Protein AF-0000000087412954 (afdb_homodimer)

Foldseek 3Di:
DKKKKKKKFFDPPDDAVVFVVVLVVCVVVPPPVDDTGTDIDIDMDDDDDDDDVVVVVVVVVCCPPPVYDVVGMDMDMDMDDD/DKKKKKKKFFDPPDDAVVFVVVLVVCVVVPPPVDDTGTDIDIDMDDDDDDDDVVVVVVVVVCCPPPVYDVVGMDMDMDMDDD

Solvent-accessible surface area (backbone atoms only — not comparable to full-atom values): 8751 Å² total; per-residue (Å²): 66,35,39,31,42,38,40,32,36,62,32,89,88,48,85,54,66,66,14,49,50,51,43,51,52,39,39,74,72,67,42,69,44,54,76,45,38,45,60,33,36,29,33,40,38,34,35,62,51,93,48,68,68,60,46,52,51,51,49,51,51,44,33,68,72,66,76,34,56,70,87,58,28,43,73,52,73,47,81,43,82,96,68,35,39,32,41,36,39,32,36,60,33,90,87,48,86,54,66,65,13,49,50,50,42,52,52,38,39,74,73,68,42,70,43,55,76,44,38,43,59,34,37,28,33,40,37,34,35,62,50,92,46,67,68,59,46,53,53,50,50,51,50,44,33,67,71,64,76,34,55,70,87,57,28,45,73,52,71,49,79,44,84,96

Organism: NCBI:txid267746

InterPro domains:
  IPR003850 Phosphoribosylformylglycinamidine synthase subunit PurS [MF_01926] (2-79)
  IPR003850 Phosphoribosylformylglycinamidine synthase subunit PurS [PF02700] (3-79)
  IPR003850 Phosphoribosylformylglycinamidine synthase subunit PurS [PTHR34696] (1-81)
  IPR003850 Phosphoribosylformylglycinamidine synthase subunit PurS [TIGR00302] (2-79)
  IPR036604 Phosphoribosylformylglycinamidine synthase subunit PurS-like superfamily [G3DSA:3.30.1280.10] (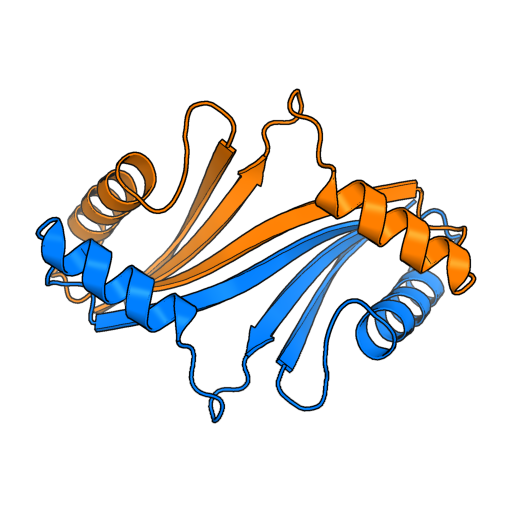1-82)
  IPR036604 Phosphoribosylformylglycinamidine synthase subunit PurS-like superfamily [SSF82697] (2-79)

Sequence (164 aa):
MFKAVVYVTLKESVLDPQGNAVKGSLHSLGFDEVNDVRIGKYMEVELDVANRETAEERLTEMCEKLLANTVIEDYRFELVEAMFKAVVYVTLKESVLDPQGNAVKGSLHSLGFDEVNDVRIGKYMEVELDVANRETAEERLTEMCEKLLANTVIEDYRFELVEA

Nearest PDB structures (foldseek):
  1t4a-assembly1_A  TM=9.367E-01  e=2.793E-12  Bacillus subtilis
  2yx5-assembly1_A  TM=9.255E-01  e=1.837E-10  Methanocaldococcus jannaschii
  2zw2-assembly1_B  TM=8.732E-01  e=2.281E-07  Sulfurisphaera tokodaii
  1vq3-assembly1_C  TM=9.094E-01  e=4.985E-06  Thermotoga maritima MSB8
  3d54-assembly1_J  TM=9.125E-01  e=1.203E-05  Thermotoga maritima

Radius of gyration: 16.97 Å; Cα contacts (8 Å, |Δi|>4): 318; chains: 2; bounding box: 27×46×34 Å

pLDDT: mean 97.41, std 1.94, range [83.38, 98.69]

Secondary structure (DSSP, 8-state):
-EEEEEEEEE-TTS--HHHHHHHHHHHHTT-TTEEEEEEEEEEEEEE--SSHHHHHHHHHHHIIIII--TTTEEEEEEEEE-/-EEEEEEEEE-TTS--HHHHHHHHHHHHTT-TTEEEEEEEEEEEEEE--SSHHHHHHHHHHHIIIII--TTTEEEEEEEEE-

Structure (mmCIF, N/CA/C/O backbone):
data_AF-0000000087412954-model_v1
#
loop_
_entity.id
_entity.type
_entity.pdbx_description
1 polymer 'Phosphoribosylformylglycinamidine synthase subunit PurS'
#
loop_
_atom_site.group_PDB
_atom_site.id
_atom_site.type_symbol
_atom_site.label_atom_id
_atom_site.label_alt_id
_atom_site.label_comp_id
_atom_site.label_asym_id
_atom_site.label_entity_id
_atom_site.label_seq_id
_atom_site.pdbx_PDB_ins_code
_atom_site.Cartn_x
_atom_site.Cartn_y
_atom_site.Cartn_z
_atom_site.occupancy
_atom_site.B_iso_or_equiv
_atom_site.auth_seq_id
_atom_site.auth_comp_id
_atom_site.auth_asym_id
_atom_site.auth_atom_id
_atom_site.pdbx_PDB_model_num
ATOM 1 N N . MET A 1 1 ? 11.797 19.625 4.652 1 93.12 1 MET A N 1
ATOM 2 C CA . MET A 1 1 ? 10.758 18.875 3.963 1 93.12 1 MET A CA 1
ATOM 3 C C . MET A 1 1 ? 10.945 17.375 4.164 1 93.12 1 MET A C 1
ATOM 5 O O . MET A 1 1 ? 12.07 16.891 4.203 1 93.12 1 MET A O 1
ATOM 9 N N . PHE A 1 2 ? 9.859 16.734 4.492 1 97.69 2 PHE A N 1
ATOM 10 C CA . PHE A 1 2 ? 9.93 15.297 4.742 1 97.69 2 PHE A CA 1
ATOM 11 C C . PHE A 1 2 ? 9 14.539 3.799 1 97.69 2 PHE A C 1
ATOM 13 O O . PHE A 1 2 ? 7.961 15.055 3.396 1 97.69 2 PHE A O 1
ATOM 20 N N . LYS A 1 3 ? 9.438 13.359 3.428 1 97.81 3 LYS A N 1
ATOM 21 C CA . LYS A 1 3 ? 8.594 12.398 2.715 1 97.81 3 LYS A CA 1
ATOM 22 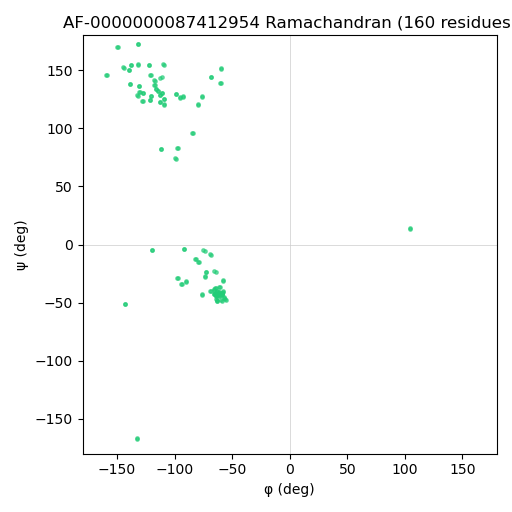C C . LYS A 1 3 ? 8.312 11.172 3.576 1 97.81 3 LYS A C 1
ATOM 24 O O . LYS A 1 3 ? 9.227 10.586 4.156 1 97.81 3 LYS A O 1
ATOM 29 N N . ALA A 1 4 ? 7.012 10.93 3.611 1 98.38 4 ALA A N 1
ATOM 30 C CA . ALA A 1 4 ? 6.598 9.758 4.387 1 98.38 4 ALA A CA 1
ATOM 31 C C . ALA A 1 4 ? 5.918 8.719 3.492 1 98.38 4 ALA A C 1
ATOM 33 O O . ALA A 1 4 ? 5.215 9.078 2.547 1 98.38 4 ALA A O 1
ATOM 34 N N . VAL A 1 5 ? 6.191 7.516 3.76 1 97.75 5 VAL A N 1
ATOM 35 C CA . VAL A 1 5 ? 5.43 6.414 3.186 1 97.75 5 VAL A CA 1
ATOM 36 C C . VAL A 1 5 ? 4.645 5.699 4.285 1 97.75 5 VAL A C 1
ATOM 38 O O . VAL A 1 5 ? 5.223 5.254 5.281 1 97.75 5 VAL A O 1
ATOM 41 N N . VAL A 1 6 ? 3.348 5.645 4.105 1 98.5 6 VAL A N 1
ATOM 42 C CA . VAL A 1 6 ? 2.469 5.023 5.094 1 98.5 6 VAL A CA 1
ATOM 43 C C . VAL A 1 6 ? 1.891 3.729 4.527 1 98.5 6 VAL A C 1
ATOM 45 O O . VAL A 1 6 ? 1.394 3.705 3.396 1 98.5 6 VAL A O 1
ATOM 48 N N . TYR A 1 7 ? 1.994 2.715 5.285 1 98.25 7 TYR A N 1
ATOM 49 C CA . TYR A 1 7 ? 1.39 1.424 4.977 1 98.25 7 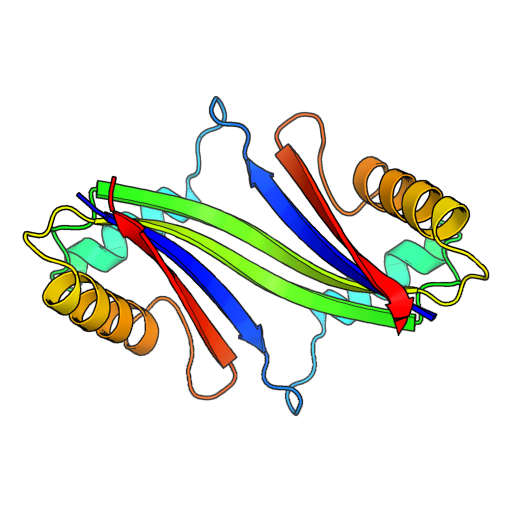TYR A CA 1
ATOM 50 C C . TYR A 1 7 ? 0.216 1.135 5.906 1 98.25 7 TYR A C 1
ATOM 52 O O . TYR A 1 7 ? 0.359 1.18 7.129 1 98.25 7 TYR A O 1
ATOM 60 N N . VAL A 1 8 ? -0.899 0.862 5.328 1 98.38 8 VAL A N 1
ATOM 61 C CA . VAL A 1 8 ? -2.084 0.524 6.109 1 98.38 8 VAL A CA 1
ATOM 62 C C . VAL A 1 8 ? -2.582 -0.866 5.719 1 98.38 8 VAL A C 1
ATOM 64 O O . VAL A 1 8 ? -2.838 -1.134 4.543 1 98.38 8 VAL A O 1
ATOM 67 N N . THR A 1 9 ? -2.711 -1.743 6.68 1 97.69 9 THR A N 1
ATOM 68 C CA . THR A 1 9 ? -3.164 -3.107 6.438 1 97.69 9 THR A CA 1
ATOM 69 C C . THR A 1 9 ? -4.258 -3.498 7.43 1 97.69 9 THR A C 1
ATOM 71 O O . THR A 1 9 ? -4.301 -2.984 8.547 1 97.69 9 THR A O 1
ATOM 74 N N . LEU A 1 10 ? -5.105 -4.426 7.07 1 97.88 10 LEU A N 1
ATOM 75 C CA . LEU A 1 10 ? -6.078 -4.98 8.008 1 97.88 10 LEU A CA 1
ATOM 76 C C . LEU A 1 10 ? -5.387 -5.809 9.086 1 97.88 10 LEU A C 1
ATOM 78 O O . LEU A 1 10 ? -4.379 -6.469 8.82 1 97.88 10 LEU A O 1
ATOM 82 N N . LYS A 1 11 ? -5.945 -5.699 10.211 1 97.12 11 LYS A N 1
ATOM 83 C CA . LYS A 1 11 ? -5.453 -6.562 11.281 1 97.12 11 LYS A CA 1
ATOM 84 C C . LYS A 1 11 ? -5.605 -8.039 10.906 1 97.12 11 LYS A C 1
ATOM 86 O O . LYS A 1 11 ? -6.504 -8.398 10.141 1 97.12 11 LYS A O 1
ATOM 91 N N . GLU A 1 12 ? -4.758 -8.859 11.43 1 94.38 12 GLU A N 1
ATOM 92 C CA . GLU A 1 12 ? -4.695 -10.273 11.07 1 94.38 12 GLU A CA 1
ATOM 93 C C . GLU A 1 12 ? -6.031 -10.969 11.328 1 94.38 12 GLU A C 1
ATOM 95 O O . GLU A 1 12 ? -6.406 -11.891 10.609 1 94.38 12 GLU A O 1
ATOM 100 N N . SER A 1 13 ? -6.746 -10.461 12.344 1 95.88 13 SER A N 1
ATOM 101 C CA . SER A 1 13 ? -7.996 -11.094 12.75 1 95.88 13 SER A CA 1
ATOM 102 C C . SER A 1 13 ? -9.156 -10.648 11.867 1 95.88 13 SER A C 1
ATOM 104 O O . SER A 1 13 ? -10.242 -11.227 11.922 1 95.88 13 SER A O 1
ATOM 106 N N . VAL A 1 14 ? -8.945 -9.656 11.102 1 97 14 VAL A N 1
ATOM 107 C CA . VAL A 1 14 ? -10 -9.078 10.273 1 97 14 VAL A CA 1
ATOM 108 C C . VAL A 1 14 ? -9.977 -9.719 8.891 1 97 14 VAL A C 1
ATOM 110 O O . VAL A 1 14 ? -8.914 -9.828 8.266 1 97 14 VAL A O 1
ATOM 113 N N . LEU A 1 15 ? -11.102 -10.219 8.461 1 96.69 15 LEU A N 1
ATOM 114 C CA . LEU A 1 15 ? -11.234 -10.805 7.133 1 96.69 15 LEU A CA 1
ATOM 115 C C . LEU A 1 15 ? -10.906 -9.781 6.051 1 96.69 15 LEU A C 1
ATOM 117 O O . LEU A 1 15 ? -11.305 -8.617 6.152 1 96.69 15 LEU A O 1
ATOM 121 N N . ASP A 1 16 ? -10.18 -10.281 5.035 1 98 16 ASP A N 1
ATOM 122 C CA . ASP A 1 16 ? -9.797 -9.453 3.896 1 98 16 ASP A CA 1
ATOM 123 C C . ASP A 1 16 ? -10.516 -9.906 2.625 1 98 16 ASP A C 1
ATOM 125 O O . ASP A 1 16 ? -9.906 -10.555 1.764 1 98 16 ASP A O 1
ATOM 129 N N . PRO A 1 17 ? -11.773 -9.438 2.496 1 97.81 17 PRO A N 1
ATOM 130 C CA . PRO A 1 17 ? -12.555 -9.867 1.337 1 97.81 17 PRO A CA 1
ATOM 131 C C . PRO A 1 17 ? -11.922 -9.461 0.009 1 97.81 17 PRO A C 1
ATOM 133 O O . PRO A 1 17 ? -12.008 -10.203 -0.974 1 97.81 17 PRO A O 1
ATOM 136 N N . GLN A 1 18 ? -11.328 -8.32 -0.014 1 97.31 18 GLN A N 1
ATOM 137 C CA . GLN A 1 18 ? -10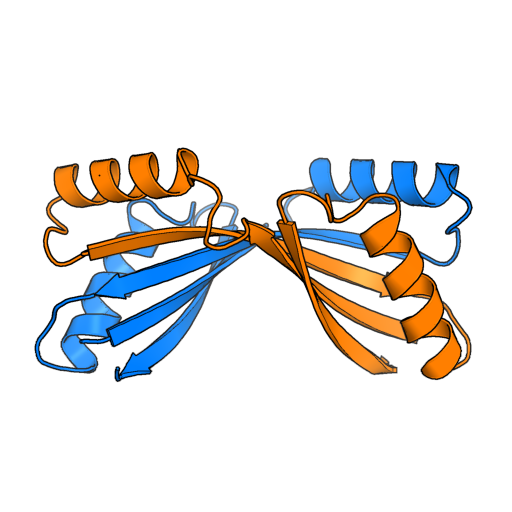.672 -7.875 -1.238 1 97.31 18 GLN A CA 1
ATOM 138 C C . GLN A 1 18 ? -9.516 -8.797 -1.607 1 97.31 18 GLN A C 1
ATOM 140 O O . GLN A 1 18 ? -9.383 -9.203 -2.764 1 97.31 18 GLN A O 1
ATOM 145 N N . GLY A 1 19 ? -8.672 -9.109 -0.607 1 98.38 19 GLY A N 1
ATOM 146 C CA . GLY A 1 19 ? -7.582 -10.039 -0.83 1 98.38 19 GLY A CA 1
ATOM 147 C C . GLY A 1 19 ? -8.047 -11.398 -1.318 1 98.38 19 GLY A C 1
ATOM 148 O O . GLY A 1 19 ? -7.465 -11.969 -2.242 1 98.38 19 GLY A O 1
ATOM 149 N N . ASN A 1 20 ? -9.141 -11.828 -0.731 1 98.25 20 ASN A N 1
ATOM 150 C CA . ASN A 1 20 ? -9.703 -13.109 -1.137 1 98.25 20 ASN A CA 1
ATOM 151 C C . ASN A 1 20 ? -10.195 -13.07 -2.58 1 98.25 20 ASN A C 1
ATOM 153 O O . ASN A 1 20 ? -10.023 -14.031 -3.326 1 98.25 20 ASN A O 1
ATOM 157 N N . ALA A 1 21 ? -10.82 -12.031 -2.893 1 98.38 21 ALA A N 1
ATOM 158 C CA . ALA A 1 21 ? -11.312 -11.875 -4.258 1 98.38 21 ALA A CA 1
ATOM 159 C C . ALA A 1 21 ? -10.164 -11.891 -5.262 1 98.38 21 ALA A C 1
ATOM 161 O O . ALA A 1 21 ? -10.258 -12.531 -6.309 1 98.38 21 ALA A O 1
ATOM 162 N N . VAL A 1 22 ? -9.133 -11.164 -4.898 1 98.56 22 VAL A N 1
ATOM 163 C CA . VAL A 1 22 ? -7.969 -11.102 -5.773 1 98.56 22 VAL A CA 1
ATOM 164 C C . VAL A 1 22 ? -7.344 -12.492 -5.902 1 98.56 22 VAL A C 1
ATOM 166 O O . VAL A 1 22 ? -6.977 -12.914 -7 1 98.56 22 VAL A O 1
ATOM 169 N N . LYS A 1 23 ? -7.238 -13.195 -4.793 1 98.69 23 LYS A N 1
ATOM 170 C CA . LYS A 1 23 ? -6.734 -14.57 -4.816 1 98.69 23 LYS A CA 1
ATOM 171 C C . LYS A 1 23 ? -7.547 -15.438 -5.77 1 98.69 23 LYS A C 1
ATOM 173 O O . LYS A 1 23 ? -6.984 -16.156 -6.59 1 98.69 23 LYS A O 1
ATOM 178 N N . GLY A 1 24 ? -8.859 -15.336 -5.641 1 98.5 24 GLY A N 1
ATOM 179 C CA . GLY A 1 24 ? -9.727 -16.078 -6.539 1 98.5 24 GLY A CA 1
ATOM 180 C C . GLY A 1 24 ? -9.516 -15.734 -8 1 98.5 24 GLY A C 1
ATOM 181 O O . GLY A 1 24 ? -9.477 -16.625 -8.852 1 98.5 24 GLY A O 1
ATOM 182 N N . SER A 1 25 ? -9.383 -14.508 -8.258 1 98.69 25 SER A N 1
ATOM 183 C CA . SER A 1 25 ? -9.148 -14.055 -9.625 1 98.69 25 SER A CA 1
ATOM 184 C C . SER A 1 25 ? -7.824 -14.594 -10.164 1 98.69 25 SER A C 1
ATOM 186 O O . SER A 1 25 ? -7.742 -15 -11.32 1 98.69 25 SER A O 1
ATOM 188 N N . LEU A 1 26 ? -6.809 -14.594 -9.297 1 98.69 26 LEU A N 1
ATOM 189 C CA . LEU A 1 26 ? -5.512 -15.125 -9.703 1 98.69 26 LEU A CA 1
ATOM 190 C C . LEU A 1 26 ? -5.609 -16.609 -10.016 1 98.69 26 LEU A C 1
ATOM 192 O O . LEU A 1 26 ? -5.043 -17.094 -11 1 98.69 26 LEU A O 1
ATOM 196 N N . HIS A 1 27 ? -6.391 -17.312 -9.258 1 98.62 27 HIS A N 1
ATOM 197 C CA . HIS A 1 27 ? -6.594 -18.734 -9.516 1 98.62 27 HIS A CA 1
ATOM 198 C C . HIS A 1 27 ? -7.312 -18.953 -10.844 1 98.62 27 HIS A C 1
ATOM 200 O O . HIS A 1 27 ? -6.961 -19.859 -11.594 1 98.62 27 HIS A O 1
ATOM 206 N N . SER A 1 28 ? -8.227 -18.094 -11.047 1 98.5 28 SER A N 1
ATOM 207 C CA . SER A 1 28 ? -8.984 -18.203 -12.289 1 98.5 28 SER A CA 1
ATOM 208 C C . SER A 1 28 ? -8.094 -17.969 -13.5 1 98.5 28 SER A C 1
ATOM 210 O O . SER A 1 28 ? -8.375 -18.453 -14.594 1 98.5 28 SER A O 1
ATOM 212 N N . LEU A 1 29 ? -7.004 -17.266 -13.289 1 98.06 29 LEU A N 1
ATOM 213 C CA . LEU A 1 29 ? -6.062 -16.969 -14.359 1 98.06 29 LEU A CA 1
ATOM 214 C C . LEU A 1 29 ? -4.969 -18.031 -14.43 1 98.06 29 LEU A C 1
ATOM 216 O O . LEU A 1 29 ? -4.039 -17.922 -15.234 1 98.06 29 LEU A O 1
ATOM 220 N N . GLY A 1 30 ? -4.977 -18.969 -13.523 1 97.81 30 GLY A N 1
ATOM 221 C CA . GLY A 1 30 ? -4.051 -20.094 -13.602 1 97.81 30 GLY A CA 1
ATOM 222 C C . GLY A 1 30 ? -2.908 -19.984 -12.602 1 97.81 30 GLY A C 1
ATOM 223 O O . GLY A 1 30 ? -1.899 -20.688 -12.734 1 97.81 30 GLY A O 1
ATOM 224 N N . PHE A 1 31 ? -3.039 -19.094 -11.672 1 98.25 31 PHE A N 1
ATOM 225 C CA . PHE A 1 31 ? -2.006 -18.953 -10.656 1 98.25 31 PHE A CA 1
ATOM 226 C C . PHE A 1 31 ? -2.402 -19.672 -9.375 1 98.25 31 PHE A C 1
ATOM 228 O O . PHE A 1 31 ? -2.57 -19.047 -8.328 1 98.25 31 PHE A O 1
ATOM 235 N N . ASP A 1 32 ? -2.336 -20.938 -9.398 1 97.75 32 ASP A N 1
ATOM 236 C CA . ASP A 1 32 ? -2.809 -21.766 -8.297 1 97.75 32 ASP A CA 1
ATOM 237 C C . ASP A 1 32 ? -1.789 -21.812 -7.164 1 97.75 32 ASP A C 1
ATOM 239 O O . ASP A 1 32 ? -2.107 -22.234 -6.051 1 97.75 32 ASP A O 1
ATOM 243 N N . GLU A 1 33 ? -0.637 -21.406 -7.461 1 97.94 33 GLU A N 1
ATOM 244 C CA . GLU A 1 33 ? 0.434 -21.406 -6.469 1 97.94 33 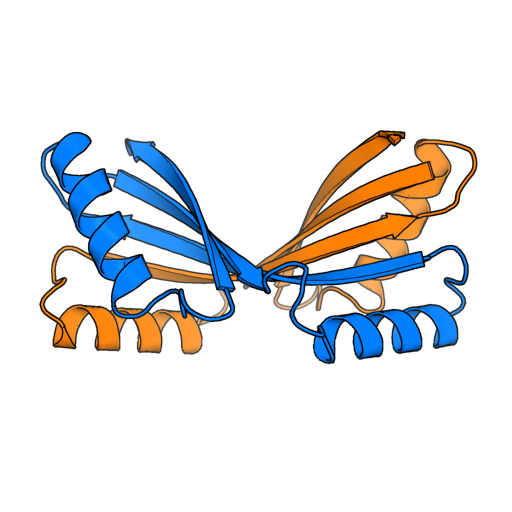GLU A CA 1
ATOM 245 C C . GLU A 1 33 ? 0.254 -20.297 -5.449 1 97.94 33 GLU A C 1
ATOM 247 O O . GLU A 1 33 ? 0.971 -20.234 -4.445 1 97.94 33 GLU A O 1
ATOM 252 N N . VAL A 1 34 ? -0.76 -19.438 -5.68 1 98.44 34 VAL A N 1
ATOM 253 C CA . VAL A 1 34 ? -1.023 -18.359 -4.727 1 98.44 34 VAL A CA 1
ATOM 254 C C . VAL A 1 34 ? -1.799 -18.906 -3.531 1 98.44 34 VAL A C 1
ATOM 256 O O . VAL A 1 34 ? -2.938 -19.359 -3.674 1 98.44 34 VAL A O 1
ATOM 259 N N . ASN A 1 35 ? -1.255 -18.781 -2.414 1 97.94 35 ASN A N 1
ATOM 260 C CA . ASN A 1 35 ? -1.878 -19.312 -1.209 1 97.94 35 ASN A CA 1
ATOM 261 C C . ASN A 1 35 ? -2.719 -18.266 -0.494 1 97.94 35 ASN A C 1
ATOM 263 O O . ASN A 1 35 ? -3.707 -18.594 0.164 1 97.94 35 ASN A O 1
ATOM 267 N N . ASP A 1 36 ? -2.252 -17.047 -0.571 1 97.44 36 ASP A N 1
ATOM 268 C CA . ASP A 1 36 ? -2.936 -15.984 0.156 1 97.44 36 ASP A CA 1
ATOM 269 C C . ASP A 1 36 ? -2.6 -14.617 -0.431 1 97.44 36 ASP A C 1
ATOM 271 O O . ASP A 1 36 ? -1.505 -14.414 -0.962 1 97.44 36 ASP A O 1
ATOM 275 N N . VAL A 1 37 ? -3.547 -13.773 -0.391 1 98.31 37 VAL A N 1
ATOM 276 C CA . VAL A 1 37 ? -3.354 -12.375 -0.764 1 98.31 37 VAL A CA 1
ATOM 277 C C . VAL A 1 37 ? -3.947 -11.461 0.309 1 98.31 37 VAL A C 1
ATOM 279 O O . VAL A 1 37 ? -5.086 -11.664 0.741 1 98.31 37 VAL A O 1
ATOM 282 N N . ARG A 1 38 ? -3.193 -10.523 0.805 1 98 38 ARG A N 1
ATOM 283 C CA . ARG A 1 38 ? -3.664 -9.453 1.68 1 98 38 ARG A CA 1
ATOM 284 C C . ARG A 1 38 ? -3.502 -8.094 1.014 1 98 38 ARG A C 1
ATOM 286 O O . ARG A 1 38 ? -2.471 -7.812 0.401 1 98 38 ARG A O 1
ATOM 293 N N . ILE A 1 39 ? -4.496 -7.309 1.082 1 97.94 39 ILE A N 1
ATOM 294 C CA . ILE A 1 39 ? -4.453 -6.02 0.4 1 97.94 39 ILE A CA 1
ATOM 295 C C . ILE A 1 39 ? -4.469 -4.891 1.428 1 97.94 39 ILE A C 1
ATOM 297 O O . ILE A 1 39 ? -5.242 -4.93 2.387 1 97.94 39 ILE A O 1
ATOM 301 N N . GLY A 1 40 ? -3.574 -3.955 1.258 1 97.88 40 GLY A N 1
ATOM 302 C CA . GLY A 1 40 ? -3.512 -2.74 2.053 1 97.88 40 GLY A CA 1
ATOM 303 C C . GLY A 1 40 ? -3.35 -1.486 1.215 1 97.88 40 GLY A C 1
ATOM 304 O O . GLY A 1 40 ? -3.648 -1.489 0.019 1 97.88 40 GLY A O 1
ATOM 305 N N . LYS A 1 41 ? -3.027 -0.431 1.893 1 97.44 41 LYS A N 1
ATOM 306 C CA . LYS A 1 41 ? -2.836 0.854 1.229 1 97.44 41 LYS A CA 1
ATOM 307 C C . LYS A 1 41 ? -1.399 1.347 1.386 1 97.44 41 LYS A C 1
ATOM 309 O O . LYS A 1 41 ? -0.788 1.165 2.441 1 97.44 41 LYS A O 1
ATOM 314 N N . TYR A 1 42 ? -0.947 1.805 0.357 1 97.12 42 TYR A N 1
ATOM 315 C CA . TYR A 1 42 ? 0.335 2.49 0.25 1 97.12 42 TYR A CA 1
ATOM 316 C C . TYR A 1 42 ? 0.138 3.982 0.006 1 97.12 42 TYR A C 1
ATOM 318 O O . TYR A 1 42 ? -0.514 4.379 -0.964 1 97.12 42 TYR A O 1
ATOM 326 N N . MET A 1 43 ? 0.637 4.859 0.88 1 98.44 43 MET A N 1
ATOM 327 C CA . MET A 1 43 ? 0.437 6.293 0.687 1 98.44 43 MET A CA 1
ATOM 328 C C . MET A 1 43 ? 1.754 7.051 0.829 1 98.44 43 MET A C 1
ATOM 330 O O . MET A 1 43 ? 2.49 6.848 1.795 1 98.44 43 MET A O 1
ATOM 334 N N . GLU A 1 44 ? 2.033 7.891 -0.098 1 97.94 44 GLU A N 1
ATOM 335 C CA . GLU A 1 44 ? 3.141 8.836 0.009 1 97.94 44 GLU A CA 1
ATOM 336 C C . GLU A 1 44 ? 2.648 10.219 0.438 1 97.94 44 GLU A C 1
ATOM 338 O O . GLU A 1 44 ? 1.729 10.766 -0.169 1 97.94 44 GLU A O 1
ATOM 343 N N . VAL A 1 45 ? 3.266 10.773 1.446 1 98.44 45 VAL A N 1
ATOM 344 C CA . VAL A 1 45 ? 2.857 12.062 1.989 1 98.44 45 VAL A CA 1
ATOM 345 C C . VAL A 1 45 ? 4.059 13.008 2.053 1 98.44 45 VAL A C 1
ATOM 347 O O . VAL A 1 45 ? 5.098 12.656 2.615 1 98.44 45 VAL A O 1
ATOM 350 N N . GLU A 1 46 ? 3.928 14.102 1.445 1 98.25 46 GLU A N 1
ATOM 351 C CA . GLU A 1 46 ? 4.945 15.141 1.554 1 98.25 46 GLU A CA 1
ATOM 352 C C . GLU A 1 46 ? 4.582 16.156 2.629 1 98.25 46 GLU A C 1
ATOM 354 O O . GLU A 1 46 ? 3.518 16.781 2.57 1 98.25 46 GLU A O 1
ATOM 359 N N . LEU A 1 47 ? 5.52 16.359 3.541 1 97.94 47 LEU A N 1
ATOM 360 C CA . LEU A 1 47 ? 5.273 17.203 4.703 1 97.94 47 LEU A CA 1
ATOM 361 C C . LEU A 1 47 ? 6.25 18.375 4.742 1 97.94 47 LEU A C 1
ATOM 363 O O . LEU A 1 47 ? 7.465 18.188 4.656 1 97.94 47 LEU A O 1
ATOM 367 N N . ASP A 1 48 ? 5.719 19.562 4.871 1 97.5 48 ASP A N 1
ATOM 368 C CA . ASP A 1 48 ? 6.531 20.75 5.059 1 97.5 48 ASP A CA 1
ATOM 369 C C . ASP A 1 48 ? 6.621 21.125 6.535 1 97.5 48 ASP A C 1
ATOM 371 O O . ASP A 1 48 ? 5.902 22.016 7 1 97.5 48 ASP A O 1
ATOM 375 N N . VAL A 1 49 ? 7.539 20.484 7.234 1 95.75 49 VAL A N 1
ATOM 376 C CA . VAL A 1 49 ? 7.758 20.75 8.656 1 95.75 49 VAL A CA 1
ATOM 377 C C . VAL A 1 49 ? 9.25 20.938 8.922 1 95.75 49 VAL A C 1
ATOM 379 O O . VAL A 1 49 ? 10.086 20.609 8.07 1 95.75 49 VAL A O 1
ATOM 382 N N . ALA A 1 50 ? 9.609 21.328 10.109 1 92.12 50 ALA A N 1
ATOM 383 C CA . ALA A 1 50 ? 10.945 21.828 10.391 1 92.12 50 ALA A CA 1
ATOM 384 C C . ALA A 1 50 ? 11.891 20.703 10.797 1 92.12 50 ALA A C 1
ATOM 386 O O . ALA A 1 50 ? 13.109 20.812 10.594 1 92.12 50 ALA A O 1
ATOM 387 N N . ASN A 1 51 ? 11.375 19.688 11.43 1 95.31 51 ASN A N 1
ATOM 388 C CA . ASN A 1 51 ? 12.258 18.641 11.938 1 95.31 51 ASN A CA 1
ATOM 389 C C . ASN A 1 51 ? 11.562 17.281 11.969 1 95.31 51 ASN A C 1
ATOM 391 O O . ASN A 1 51 ? 10.344 17.203 11.82 1 95.31 51 ASN A O 1
ATOM 395 N N . ARG A 1 52 ? 12.352 16.266 12.211 1 96.62 52 ARG A N 1
ATOM 396 C CA . ARG A 1 52 ? 11.891 14.875 12.125 1 96.62 52 ARG A CA 1
ATOM 397 C C . ARG A 1 52 ? 10.898 14.562 13.25 1 96.62 52 ARG A C 1
ATOM 399 O O . ARG A 1 52 ? 9.922 13.852 13.031 1 96.62 52 ARG A O 1
ATOM 406 N N . GLU A 1 53 ? 11.188 15.062 14.391 1 97 53 GLU A N 1
ATOM 407 C CA . GLU A 1 53 ? 10.312 14.797 15.523 1 97 53 GLU A CA 1
ATOM 408 C C . GLU A 1 53 ? 8.898 15.312 15.266 1 97 53 GLU A C 1
ATOM 410 O O . GLU A 1 53 ? 7.918 14.609 15.523 1 97 53 GLU A O 1
ATOM 415 N N . THR A 1 54 ? 8.828 16.531 14.812 1 97.12 54 THR A N 1
ATOM 416 C CA . THR A 1 54 ? 7.535 17.109 14.477 1 97.12 54 THR A CA 1
ATOM 417 C C . THR A 1 54 ? 6.863 16.312 13.359 1 97.12 54 THR A C 1
ATOM 419 O O . THR A 1 54 ? 5.656 16.062 13.406 1 97.12 54 THR A O 1
ATOM 422 N N . ALA A 1 55 ? 7.602 15.914 12.328 1 97.62 55 ALA A N 1
ATOM 423 C CA . ALA A 1 55 ? 7.066 15.125 11.227 1 97.62 55 ALA A CA 1
ATOM 424 C C . ALA A 1 55 ? 6.438 13.828 11.734 1 97.62 55 ALA A C 1
ATOM 426 O O . ALA A 1 55 ? 5.332 13.469 11.328 1 97.62 55 ALA A O 1
ATOM 427 N N . GLU A 1 56 ? 7.121 13.148 12.609 1 97.81 56 GLU A N 1
ATOM 428 C CA . GLU A 1 56 ? 6.648 11.883 13.164 1 97.81 56 GLU A CA 1
ATOM 429 C C . GLU A 1 56 ? 5.367 12.078 13.977 1 97.81 56 GLU A C 1
ATOM 431 O O . GLU A 1 56 ? 4.438 11.273 13.875 1 97.81 56 GLU A O 1
ATOM 436 N N . GLU A 1 57 ? 5.371 13.141 14.758 1 97.69 57 GLU A N 1
ATOM 437 C CA . GLU A 1 57 ? 4.199 13.438 15.578 1 97.69 57 GLU A CA 1
ATOM 438 C C . GLU A 1 57 ? 2.982 13.734 14.711 1 97.69 57 GLU A C 1
ATOM 440 O O . GLU A 1 57 ? 1.903 13.18 14.93 1 97.69 57 GLU A O 1
ATOM 445 N N . ARG A 1 58 ? 3.189 14.57 13.766 1 97.62 58 ARG A N 1
ATOM 446 C CA . ARG A 1 58 ? 2.094 14.953 12.883 1 97.62 58 ARG A CA 1
ATOM 447 C C . ARG A 1 58 ? 1.599 13.758 12.07 1 97.62 58 ARG A C 1
ATOM 449 O O . ARG A 1 58 ? 0.391 13.547 11.938 1 97.62 58 ARG A O 1
ATOM 456 N N . LEU A 1 59 ? 2.498 13.008 11.562 1 98 59 LEU A N 1
ATOM 457 C CA . LEU A 1 59 ? 2.137 11.828 10.789 1 98 59 LEU A CA 1
ATOM 458 C C . LEU A 1 59 ? 1.352 10.836 11.641 1 98 59 LEU A C 1
ATOM 460 O O . LEU A 1 59 ? 0.391 10.227 11.164 1 98 59 LEU A O 1
ATOM 464 N N . THR A 1 60 ? 1.739 10.648 12.883 1 98.25 60 THR A N 1
ATOM 465 C CA . THR A 1 60 ? 1.02 9.781 13.812 1 98.25 60 THR A CA 1
ATOM 466 C C . THR A 1 60 ? -0.418 10.258 13.992 1 98.25 60 THR A C 1
ATOM 468 O O . THR A 1 60 ? -1.355 9.461 13.93 1 98.25 60 THR A O 1
ATOM 471 N N . GLU A 1 61 ? -0.569 11.523 14.117 1 98.31 61 GLU A N 1
ATOM 472 C CA . GLU A 1 61 ? -1.904 12.094 14.266 1 98.31 61 GLU A CA 1
ATOM 473 C C . GLU A 1 61 ? -2.738 11.883 13.008 1 98.31 61 GLU A C 1
ATOM 475 O O . GLU A 1 61 ? -3.922 11.547 13.086 1 98.31 61 GLU A O 1
ATOM 480 N N . MET A 1 62 ? -2.125 12.094 11.867 1 98.5 62 MET A N 1
ATOM 481 C CA . MET A 1 62 ? -2.816 11.898 10.594 1 98.5 62 MET A CA 1
ATOM 482 C C . MET A 1 62 ? -3.314 10.461 10.461 1 98.5 62 MET A C 1
ATOM 484 O O . MET A 1 62 ? -4.441 10.227 10.023 1 98.5 62 MET A O 1
ATOM 488 N N . CYS A 1 63 ? -2.479 9.508 10.867 1 98.5 63 CYS A N 1
ATOM 489 C CA . CYS A 1 63 ? -2.844 8.094 10.781 1 98.5 63 CYS A CA 1
ATOM 490 C C . CYS A 1 63 ? -4.008 7.773 11.711 1 98.5 63 CYS A C 1
ATOM 492 O O . CYS A 1 63 ? -4.965 7.109 11.312 1 98.5 63 CYS A O 1
ATOM 494 N N . GLU A 1 64 ? -3.936 8.312 12.883 1 97.75 64 GLU A N 1
ATOM 495 C CA . GLU A 1 64 ? -4.941 8 13.898 1 97.75 64 GLU A CA 1
ATOM 496 C C . GLU A 1 64 ? -6.27 8.688 13.578 1 97.75 64 GLU A C 1
ATOM 498 O O . GLU A 1 64 ? -7.336 8.148 13.891 1 97.75 64 GLU A O 1
ATOM 503 N N . LYS A 1 65 ? -6.184 9.766 12.906 1 97.81 65 LYS A N 1
ATOM 504 C CA . LYS A 1 65 ? -7.391 10.562 12.719 1 97.81 65 LYS A CA 1
ATOM 505 C C . LYS A 1 65 ? -8.047 10.266 11.375 1 97.81 65 LYS A C 1
ATOM 507 O O . LYS A 1 65 ? -9.258 10.414 11.219 1 97.81 65 LYS A O 1
ATOM 512 N N . LEU A 1 66 ? -7.211 9.875 10.375 1 98.5 66 LEU A N 1
ATOM 513 C CA . LEU A 1 66 ? -7.82 9.805 9.055 1 98.5 66 LEU A CA 1
ATOM 514 C C . LEU A 1 66 ? -7.262 8.617 8.266 1 98.5 66 LEU A C 1
ATOM 516 O O . LEU A 1 66 ? -8.023 7.824 7.707 1 98.5 66 LEU A O 1
ATOM 520 N N . LEU A 1 67 ? -5.945 8.43 8.148 1 98.5 67 LEU A N 1
ATOM 521 C CA . LEU A 1 67 ? -5.305 7.57 7.156 1 98.5 67 LEU A CA 1
ATOM 522 C C . LEU A 1 67 ? -5.523 6.098 7.484 1 98.5 67 LEU A C 1
ATOM 524 O O . LEU A 1 67 ? -5.488 5.246 6.598 1 98.5 67 LEU A O 1
ATOM 528 N N . ALA A 1 68 ? -5.785 5.77 8.781 1 98.25 68 ALA A N 1
ATOM 529 C CA . ALA A 1 68 ? -5.988 4.379 9.18 1 98.25 68 ALA A CA 1
ATOM 530 C C . ALA A 1 68 ? -7.129 4.258 10.188 1 98.25 68 ALA A C 1
ATOM 532 O O . ALA A 1 68 ? -7.277 5.102 11.078 1 98.25 68 ALA A O 1
ATOM 533 N N . ASN A 1 69 ? -7.906 3.291 10.023 1 97.88 69 ASN A N 1
ATOM 534 C CA . ASN A 1 69 ? -8.859 2.902 11.055 1 97.88 69 ASN A CA 1
ATOM 535 C C . ASN A 1 69 ? -8.219 1.981 12.094 1 97.88 69 ASN A C 1
ATOM 537 O O . ASN A 1 69 ? -8.203 0.761 11.922 1 97.88 69 ASN A O 1
ATOM 541 N N . THR A 1 70 ? -7.793 2.518 13.141 1 96.19 70 THR A N 1
ATOM 542 C CA . THR A 1 70 ? -6.953 1.821 14.109 1 96.19 70 THR A CA 1
ATOM 543 C C . THR A 1 70 ? -7.742 0.73 14.828 1 96.19 70 THR A C 1
ATOM 545 O O . THR A 1 70 ? -7.164 -0.096 15.531 1 96.19 70 THR A O 1
ATOM 548 N N . VAL A 1 71 ? -9.008 0.703 14.625 1 97 71 VAL A N 1
ATOM 549 C CA . VAL A 1 71 ? -9.805 -0.357 15.234 1 97 71 VAL A CA 1
ATOM 550 C C . VAL A 1 71 ? -9.602 -1.661 14.469 1 97 71 VAL A C 1
ATOM 552 O O . VAL A 1 71 ? -9.391 -2.717 15.07 1 97 71 VAL A O 1
ATOM 555 N N . ILE A 1 72 ? -9.594 -1.587 13.164 1 97.38 72 ILE A N 1
ATOM 556 C CA . ILE A 1 72 ? -9.555 -2.816 12.383 1 97.38 72 ILE A CA 1
ATOM 557 C C . ILE A 1 72 ? -8.289 -2.834 11.516 1 97.38 72 ILE A C 1
ATOM 559 O O . ILE A 1 72 ? -8.031 -3.812 10.812 1 97.38 72 ILE A O 1
ATOM 563 N N . GLU A 1 73 ? -7.508 -1.745 11.516 1 98.19 73 GLU A N 1
ATOM 564 C CA . GLU A 1 73 ? -6.305 -1.653 10.695 1 98.19 73 GLU A CA 1
ATOM 565 C C . GLU A 1 73 ? -5.07 -1.389 11.547 1 98.19 73 GLU A C 1
ATOM 567 O O . GLU A 1 73 ? -5.176 -0.845 12.648 1 98.19 73 GLU A O 1
ATOM 572 N N . ASP A 1 74 ? -3.998 -1.805 10.984 1 97.69 74 ASP A N 1
ATOM 573 C CA . ASP A 1 74 ? -2.678 -1.399 11.461 1 97.69 74 ASP A CA 1
ATOM 574 C C . ASP A 1 74 ? -2.002 -0.455 10.469 1 97.69 74 ASP A C 1
ATOM 576 O O . ASP A 1 74 ? -2.344 -0.441 9.289 1 97.69 74 ASP A O 1
ATOM 580 N N . TYR A 1 75 ? -1.123 0.324 11.031 1 98.31 75 TYR A N 1
ATOM 581 C CA . TYR A 1 75 ? -0.35 1.174 10.133 1 98.31 75 TYR A CA 1
ATOM 582 C C . TYR A 1 75 ? 1.109 1.24 10.562 1 98.31 75 TYR A C 1
ATOM 584 O O . TYR A 1 75 ? 1.425 1.032 11.734 1 98.31 75 TYR A O 1
ATOM 592 N N . ARG A 1 76 ? 1.968 1.414 9.664 1 97.56 76 ARG A N 1
ATOM 593 C CA . ARG A 1 76 ? 3.377 1.746 9.844 1 97.56 76 ARG A CA 1
ATOM 594 C C . ARG A 1 76 ? 3.828 2.799 8.836 1 97.56 76 ARG A C 1
ATOM 596 O O . ARG A 1 76 ? 3.18 2.998 7.809 1 97.56 76 ARG A O 1
ATOM 603 N N . PHE A 1 77 ? 4.848 3.523 9.211 1 98.25 77 PHE A N 1
ATOM 604 C CA . PHE A 1 77 ? 5.316 4.508 8.242 1 98.25 77 PHE A CA 1
ATOM 605 C C . PHE A 1 77 ? 6.832 4.652 8.297 1 98.25 77 PHE A C 1
ATOM 607 O O . PHE A 1 77 ? 7.457 4.281 9.297 1 98.25 77 PHE A O 1
ATOM 614 N N . GLU A 1 78 ? 7.355 5.031 7.188 1 97.31 78 GLU A N 1
ATOM 615 C CA . GLU A 1 78 ? 8.75 5.434 7.023 1 97.31 78 GLU A CA 1
ATOM 616 C C . GLU A 1 78 ? 8.859 6.922 6.703 1 97.31 78 GLU A C 1
ATOM 618 O O . GLU A 1 78 ? 8 7.48 6.016 1 97.31 78 GLU A O 1
ATOM 623 N N . LEU A 1 79 ? 9.945 7.516 7.285 1 97.5 79 LEU A N 1
ATOM 624 C CA . LEU A 1 79 ? 10.156 8.945 7.102 1 97.5 79 LEU A CA 1
ATOM 625 C C . LEU A 1 79 ? 11.562 9.227 6.582 1 97.5 79 LEU A C 1
ATOM 627 O O . LEU A 1 79 ? 12.539 8.703 7.117 1 97.5 79 LEU A O 1
ATOM 631 N N . VAL A 1 80 ? 11.609 10.023 5.531 1 95.81 80 VAL A N 1
ATOM 632 C CA . VAL A 1 80 ? 12.898 10.43 4.98 1 95.81 80 VAL A CA 1
ATOM 633 C C . VAL A 1 80 ? 12.914 11.945 4.781 1 95.81 80 VAL A C 1
ATOM 635 O O . VAL A 1 80 ? 11.922 12.531 4.344 1 95.81 80 VAL A O 1
ATOM 638 N N . GLU A 1 81 ? 14.008 12.562 5.156 1 94.5 81 GLU A N 1
ATOM 639 C CA . GLU A 1 81 ? 14.148 13.992 4.902 1 94.5 81 GLU A CA 1
ATOM 640 C C . GLU A 1 81 ? 14.469 14.266 3.436 1 94.5 81 GLU A C 1
ATOM 642 O O . GLU A 1 81 ? 15.312 13.586 2.84 1 94.5 81 GLU A O 1
ATOM 647 N N . ALA A 1 82 ? 13.688 15.086 2.936 1 83.38 82 ALA A N 1
ATOM 648 C CA . ALA A 1 82 ? 13.93 15.461 1.544 1 83.38 82 ALA A CA 1
ATOM 649 C 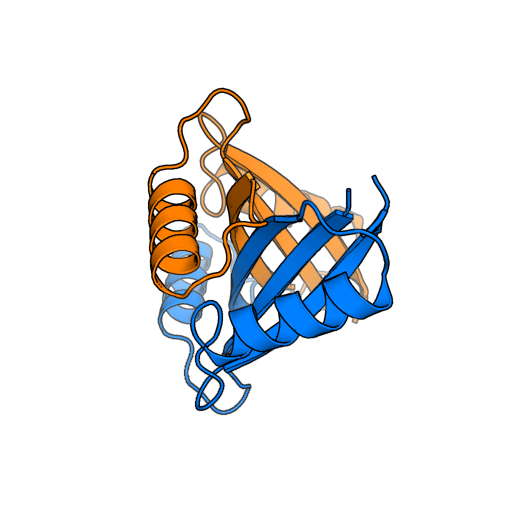C . ALA A 1 82 ? 14.508 16.859 1.44 1 83.38 82 ALA A C 1
ATOM 651 O O . ALA A 1 82 ? 14.281 17.703 2.316 1 83.38 82 ALA A O 1
ATOM 652 N N . MET B 1 1 ? 8.656 -21.781 -0.299 1 93.06 1 MET B N 1
ATOM 653 C CA . MET B 1 1 ? 7.582 -20.812 -0.144 1 93.06 1 MET B CA 1
ATOM 654 C C . MET B 1 1 ? 8.133 -19.391 -0.156 1 93.06 1 MET B C 1
ATOM 656 O O . MET B 1 1 ? 9.219 -19.125 0.368 1 93.06 1 MET B O 1
ATOM 660 N N . PHE B 1 2 ? 7.492 -18.547 -0.936 1 97.69 2 PHE B N 1
ATOM 661 C CA . PHE B 1 2 ? 7.953 -17.172 -1.046 1 97.69 2 PHE B CA 1
ATOM 662 C C . PHE B 1 2 ? 6.859 -16.203 -0.612 1 97.69 2 PHE B C 1
ATOM 664 O O . PHE B 1 2 ? 5.672 -16.484 -0.772 1 97.69 2 PHE B O 1
ATOM 671 N N . LYS B 1 3 ? 7.289 -15.125 -0.021 1 97.81 3 LYS B N 1
ATOM 672 C CA . LYS B 1 3 ? 6.422 -13.984 0.26 1 97.81 3 LYS B CA 1
ATOM 673 C C . LYS B 1 3 ? 6.82 -12.766 -0.571 1 97.81 3 LYS B C 1
ATOM 675 O O . LYS B 1 3 ? 8 -12.398 -0.618 1 97.81 3 LYS B O 1
ATOM 680 N N . ALA B 1 4 ? 5.773 -12.266 -1.215 1 98.38 4 ALA B N 1
ATOM 681 C CA . ALA B 1 4 ? 6.012 -11.086 -2.033 1 98.38 4 ALA B CA 1
ATOM 682 C C . ALA B 1 4 ? 5.215 -9.891 -1.514 1 98.38 4 ALA B C 1
ATOM 684 O O . ALA B 1 4 ? 4.094 -10.047 -1.026 1 98.38 4 ALA B O 1
ATOM 685 N N . VAL B 1 5 ? 5.809 -8.781 -1.555 1 97.75 5 VAL B N 1
ATOM 686 C CA . VAL B 1 5 ? 5.102 -7.52 -1.354 1 97.75 5 VAL B CA 1
ATOM 687 C C . VAL B 1 5 ? 5.086 -6.719 -2.654 1 97.75 5 VAL B C 1
ATOM 689 O O . VAL B 1 5 ? 6.141 -6.441 -3.23 1 97.75 5 VAL B O 1
ATOM 692 N N . VAL B 1 6 ? 3.9 -6.398 -3.107 1 98.5 6 VAL B N 1
ATOM 693 C CA . VAL B 1 6 ? 3.732 -5.664 -4.355 1 98.5 6 VAL B CA 1
ATOM 694 C C . VAL B 1 6 ? 3.227 -4.254 -4.066 1 98.5 6 VAL B C 1
ATOM 696 O O . VAL B 1 6 ? 2.271 -4.074 -3.307 1 98.5 6 VAL B O 1
ATOM 699 N N . TYR B 1 7 ? 3.879 -3.326 -4.637 1 98.25 7 TYR B N 1
ATOM 700 C CA . TYR B 1 7 ? 3.471 -1.927 -4.582 1 98.25 7 TYR B CA 1
ATOM 701 C C . TYR B 1 7 ? 2.957 -1.454 -5.938 1 98.25 7 TYR B C 1
ATOM 703 O O . TYR B 1 7 ? 3.646 -1.584 -6.949 1 98.25 7 TYR B O 1
ATOM 711 N N . VAL B 1 8 ? 1.782 -0.937 -5.945 1 98.44 8 VAL B N 1
ATOM 712 C CA . VAL B 1 8 ? 1.198 -0.411 -7.176 1 98.44 8 VAL B CA 1
ATOM 713 C C . VAL B 1 8 ? 0.861 1.067 -6.996 1 98.44 8 VAL B C 1
ATOM 715 O O . VAL B 1 8 ? 0.141 1.438 -6.066 1 98.44 8 VAL B O 1
ATOM 718 N N . THR B 1 9 ? 1.37 1.899 -7.852 1 97.62 9 THR B N 1
ATOM 719 C CA . THR B 1 9 ? 1.131 3.338 -7.785 1 97.62 9 THR B CA 1
ATOM 720 C C . THR B 1 9 ? 0.735 3.883 -9.156 1 97.62 9 THR B C 1
ATOM 722 O O . THR B 1 9 ? 1.124 3.33 -10.188 1 97.62 9 THR B O 1
ATOM 725 N N . LEU B 1 10 ? 0.027 4.984 -9.195 1 97.88 10 LEU B N 1
ATOM 726 C CA . LEU B 1 10 ? -0.255 5.672 -10.453 1 97.88 10 LEU B CA 1
ATOM 727 C C . LEU B 1 10 ? 1.014 6.285 -11.031 1 97.88 10 LEU B C 1
ATOM 729 O O . LEU B 1 10 ? 1.884 6.742 -10.289 1 97.88 10 LEU B O 1
ATOM 733 N N . LYS B 1 11 ? 1.045 6.238 -12.289 1 97.19 11 LYS B N 1
ATOM 734 C CA . LYS B 1 11 ? 2.141 6.934 -12.953 1 97.19 11 LYS B CA 1
ATOM 735 C C . LYS B 1 11 ? 2.123 8.422 -12.625 1 97.19 11 LYS B C 1
ATOM 737 O O . LYS B 1 11 ? 1.062 9 -12.367 1 97.19 11 LYS B O 1
ATOM 742 N N . GLU B 1 12 ? 3.256 9.031 -12.641 1 94.44 12 GLU B N 1
ATOM 743 C CA . GLU B 1 12 ? 3.418 10.422 -12.227 1 94.44 12 GLU B CA 1
ATOM 744 C C . GLU B 1 12 ? 2.533 11.352 -13.055 1 94.44 12 GLU B C 1
ATOM 746 O O . GLU B 1 12 ? 2.053 12.375 -12.555 1 94.44 12 GLU B O 1
ATOM 751 N N . SER B 1 13 ? 2.311 10.945 -14.32 1 95.88 13 SER B N 1
ATOM 752 C CA . SER B 1 13 ? 1.554 11.789 -15.234 1 95.88 13 SER B CA 1
ATOM 753 C C . SER B 1 13 ? 0.052 11.633 -15.023 1 95.88 13 SER B C 1
ATOM 755 O O . SER B 1 13 ? -0.741 12.406 -15.562 1 95.88 13 SER B O 1
ATOM 757 N N . VAL B 1 14 ? -0.321 10.656 -14.297 1 96.94 14 VAL B N 1
ATOM 758 C CA . VAL B 1 14 ? -1.732 10.352 -14.094 1 96.94 14 VAL B CA 1
ATOM 759 C C . VAL B 1 14 ? -2.238 11.047 -12.836 1 96.94 14 VAL B C 1
ATOM 761 O O . VAL B 1 14 ? -1.606 10.961 -11.773 1 96.94 14 VAL B O 1
ATOM 764 N N . LEU B 1 15 ? -3.309 11.766 -12.969 1 96.62 15 LEU B N 1
ATOM 765 C CA . LEU B 1 15 ? -3.932 12.438 -11.836 1 96.62 15 LEU B CA 1
ATOM 766 C C . LEU B 1 15 ? -4.375 11.43 -10.781 1 96.62 15 LEU B C 1
ATOM 768 O O . LEU B 1 15 ? -4.902 10.367 -11.117 1 96.62 15 LEU B O 1
ATOM 772 N N . ASP B 1 16 ? -4.129 11.828 -9.508 1 97.94 16 ASP B N 1
ATOM 773 C CA . ASP B 1 16 ? -4.512 11 -8.367 1 97.94 16 ASP B CA 1
ATOM 774 C C . ASP B 1 16 ? -5.637 11.648 -7.57 1 97.94 16 ASP B C 1
ATOM 776 O O . ASP B 1 16 ? -5.398 12.211 -6.5 1 97.94 16 ASP B O 1
ATOM 780 N N . PRO B 1 17 ? -6.887 11.438 -8.07 1 97.75 17 PRO B N 1
ATOM 781 C CA . PRO B 1 17 ? -8.023 12.07 -7.398 1 97.75 17 PRO B CA 1
ATOM 782 C C . PRO B 1 17 ? -8.188 11.617 -5.953 1 97.75 17 PRO B C 1
ATOM 784 O O . PRO B 1 17 ? -8.57 12.406 -5.09 1 97.75 17 PRO B O 1
ATOM 787 N N . GLN B 1 18 ? -7.918 10.383 -5.711 1 97.31 18 GLN B N 1
ATOM 788 C CA . GLN B 1 18 ? -8.016 9.875 -4.348 1 97.31 18 GLN B CA 1
ATOM 789 C C . GLN B 1 18 ? -7.016 10.562 -3.428 1 97.31 18 GLN B C 1
ATOM 791 O O . GLN B 1 18 ? -7.367 10.992 -2.328 1 97.31 18 GLN B O 1
ATOM 796 N N . GLY B 1 19 ? -5.758 10.648 -3.9 1 98.38 19 GLY B N 1
ATOM 797 C CA . GLY B 1 19 ? -4.738 11.359 -3.143 1 98.38 19 GLY B CA 1
ATOM 798 C C . GLY B 1 19 ? -5.105 12.812 -2.865 1 98.38 19 GLY B C 1
ATOM 799 O O . GLY B 1 19 ? -4.926 13.297 -1.747 1 98.38 19 GLY B O 1
ATOM 800 N N . ASN B 1 20 ? -5.676 13.422 -3.873 1 98.25 20 ASN B N 1
ATOM 801 C CA . ASN B 1 20 ? -6.098 14.805 -3.717 1 98.25 20 ASN B CA 1
ATOM 802 C C . ASN B 1 20 ? -7.211 14.938 -2.682 1 98.25 20 ASN B C 1
ATOM 804 O O . ASN B 1 20 ? -7.219 15.891 -1.894 1 98.25 20 ASN B O 1
ATOM 808 N N . ALA B 1 21 ? -8.094 14.055 -2.736 1 98.38 21 ALA B N 1
ATOM 809 C CA . ALA B 1 21 ? -9.195 14.07 -1.773 1 98.38 21 ALA B CA 1
ATOM 810 C C . ALA B 1 21 ? -8.672 13.906 -0.348 1 98.38 21 ALA B C 1
ATOM 812 O O . ALA B 1 21 ? -9.117 14.609 0.565 1 98.38 21 ALA B O 1
ATOM 813 N N . VAL B 1 22 ? -7.766 12.977 -0.227 1 98.5 22 VAL B N 1
ATOM 814 C CA . VAL B 1 22 ? -7.188 12.727 1.09 1 98.5 22 VAL B CA 1
ATOM 815 C C . VAL B 1 22 ? -6.434 13.969 1.564 1 98.5 22 VAL B C 1
ATOM 817 O O . VAL B 1 22 ? -6.551 14.367 2.727 1 98.5 22 VAL B O 1
ATOM 820 N N . LYS B 1 23 ? -5.688 14.586 0.67 1 98.62 23 LYS B N 1
ATOM 821 C CA . LYS B 1 23 ? -4.988 15.828 0.997 1 98.62 23 LYS B CA 1
ATOM 822 C C . LYS B 1 23 ? -5.965 16.891 1.493 1 98.62 23 LYS B C 1
ATOM 824 O O . LYS B 1 23 ? -5.723 17.531 2.518 1 98.62 23 LYS B O 1
ATOM 829 N N . GLY B 1 24 ? -7.051 17.047 0.765 1 98.44 24 GLY B N 1
ATOM 830 C CA . GLY B 1 24 ? -8.07 17.984 1.181 1 98.44 24 GLY B CA 1
ATOM 831 C C . GLY B 1 24 ? -8.648 17.688 2.551 1 98.44 24 GLY B C 1
ATOM 832 O O . GLY B 1 24 ? -8.836 18.594 3.363 1 98.44 24 GLY B O 1
ATOM 833 N N . SER B 1 25 ? -8.898 16.469 2.777 1 98.69 25 SER B N 1
ATOM 834 C CA . SER B 1 25 ? -9.43 16.047 4.07 1 98.69 25 SER B CA 1
ATOM 835 C C . SER B 1 25 ? -8.445 16.328 5.195 1 98.69 25 SER B C 1
ATOM 837 O O . SER B 1 25 ? -8.836 16.781 6.273 1 98.69 25 SER B O 1
ATOM 839 N N . LEU B 1 26 ? -7.16 16.094 4.906 1 98.69 26 LEU B N 1
ATOM 840 C CA . LEU B 1 26 ? -6.133 16.375 5.898 1 98.69 26 LEU B CA 1
ATOM 841 C C . LEU B 1 26 ? -6.066 17.875 6.199 1 98.69 26 LEU B C 1
ATOM 843 O O . LEU B 1 26 ? -5.949 18.266 7.359 1 98.69 26 LEU B O 1
ATOM 847 N N . HIS B 1 27 ? -6.246 18.672 5.203 1 98.62 27 HIS B N 1
ATOM 848 C CA . HIS B 1 27 ? -6.262 20.109 5.402 1 98.62 27 HIS B CA 1
ATOM 849 C C . HIS B 1 27 ? -7.461 20.547 6.246 1 98.62 27 HIS B C 1
ATOM 851 O O . HIS B 1 27 ? -7.332 21.391 7.125 1 98.62 27 HIS B O 1
ATOM 857 N N . SER B 1 28 ? -8.508 19.891 5.969 1 98.5 28 SER B N 1
ATOM 858 C CA . SER B 1 28 ? -9.719 20.219 6.715 1 98.5 28 SER B CA 1
ATOM 859 C C . SER B 1 28 ? -9.57 19.859 8.188 1 98.5 28 SER B C 1
ATOM 861 O O . SER B 1 28 ? -10.234 20.453 9.047 1 98.5 28 SER B O 1
ATOM 863 N N . LEU B 1 29 ? -8.68 18.953 8.469 1 98.06 29 LEU B N 1
ATOM 864 C CA . LEU B 1 29 ? -8.43 18.516 9.844 1 98.06 29 LEU B CA 1
ATOM 865 C C . LEU B 1 29 ? -7.316 19.344 10.477 1 98.06 29 LEU B C 1
ATOM 867 O O . LEU B 1 29 ? -6.926 19.094 11.617 1 98.06 29 LEU B O 1
ATOM 871 N N . GLY B 1 30 ? -6.719 20.219 9.719 1 97.81 30 GLY B N 1
ATOM 872 C CA . GLY B 1 30 ? -5.738 21.141 10.273 1 97.81 30 GLY B CA 1
ATOM 873 C C . GLY B 1 30 ? -4.309 20.75 9.93 1 97.81 30 GLY B C 1
ATOM 874 O O . GLY B 1 30 ? -3.363 21.25 10.555 1 97.81 30 GLY B O 1
ATOM 875 N N . PHE B 1 31 ? -4.156 19.859 8.992 1 98.25 31 PHE B N 1
ATOM 876 C CA . PHE B 1 31 ? -2.816 19.469 8.578 1 98.25 31 PHE B CA 1
ATOM 877 C C . PHE B 1 31 ? -2.408 20.188 7.297 1 98.25 31 PHE B C 1
ATOM 879 O O . PHE B 1 31 ? -2.182 19.562 6.266 1 98.25 31 PHE B O 1
ATOM 886 N N . ASP B 1 32 ? -2.113 21.422 7.43 1 97.75 32 ASP B N 1
ATOM 887 C CA . ASP B 1 32 ? -1.834 22.281 6.285 1 97.75 32 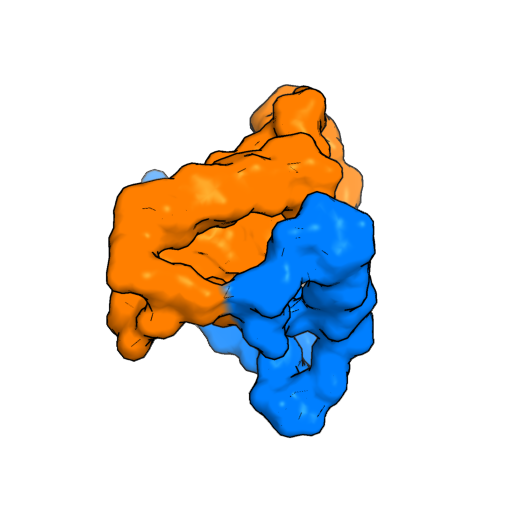ASP B CA 1
ATOM 888 C C . ASP B 1 32 ? -0.417 22.062 5.762 1 97.75 32 ASP B C 1
ATOM 890 O O . ASP B 1 32 ? -0.085 22.484 4.652 1 97.75 32 ASP B O 1
ATOM 894 N N . GLU B 1 33 ? 0.354 21.438 6.543 1 97.94 33 GLU B N 1
ATOM 895 C CA . GLU B 1 33 ? 1.743 21.188 6.172 1 97.94 33 GLU B CA 1
ATOM 896 C C . GLU B 1 33 ? 1.847 20.078 5.137 1 97.94 33 GLU B C 1
ATOM 898 O O . GLU B 1 33 ? 2.924 19.828 4.586 1 97.94 33 GLU B O 1
ATOM 903 N N . VAL B 1 34 ? 0.694 19.453 4.824 1 98.5 34 VAL B N 1
ATOM 904 C CA . VAL B 1 34 ? 0.703 18.391 3.811 1 98.5 34 VAL B CA 1
ATOM 905 C C . VAL B 1 34 ? 0.708 19.031 2.418 1 98.5 34 VAL B C 1
ATOM 907 O O . VAL B 1 34 ? -0.253 19.688 2.025 1 98.5 34 VAL B O 1
ATOM 910 N N . ASN B 1 35 ? 1.681 18.75 1.682 1 97.94 35 ASN B N 1
ATOM 911 C CA . ASN B 1 35 ? 1.819 19.344 0.355 1 97.94 35 ASN B CA 1
ATOM 912 C C . ASN B 1 35 ? 1.228 18.438 -0.725 1 97.94 35 ASN B C 1
ATOM 914 O O . ASN B 1 35 ? 0.753 18.922 -1.754 1 97.94 35 ASN B O 1
ATOM 918 N N . ASP B 1 36 ? 1.357 17.172 -0.483 1 97.44 36 ASP B N 1
ATOM 919 C CA . ASP B 1 36 ? 0.906 16.219 -1.5 1 97.44 36 ASP B CA 1
ATOM 920 C C . ASP B 1 36 ? 0.65 14.844 -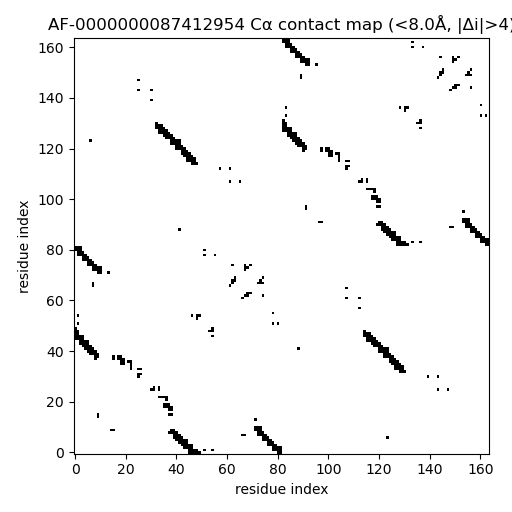0.895 1 97.44 36 ASP B C 1
ATOM 922 O O . ASP B 1 36 ? 1.3 14.453 0.079 1 97.44 36 ASP B O 1
ATOM 926 N N . VAL B 1 37 ? -0.311 14.195 -1.436 1 98.31 37 VAL B N 1
ATOM 927 C CA . VAL B 1 37 ? -0.595 12.805 -1.085 1 98.31 37 VAL B CA 1
ATOM 928 C C . VAL B 1 37 ? -0.78 11.977 -2.355 1 98.31 37 VAL B C 1
ATOM 930 O O . VAL B 1 37 ? -1.511 12.383 -3.264 1 98.31 37 VAL B O 1
ATOM 933 N N . ARG B 1 38 ? -0.092 10.883 -2.475 1 98 38 ARG B N 1
ATOM 934 C CA . ARG B 1 38 ? -0.298 9.891 -3.52 1 98 38 ARG B CA 1
ATOM 935 C C . ARG B 1 38 ? -0.744 8.555 -2.924 1 98 38 ARG B C 1
ATOM 937 O O . ARG B 1 38 ? -0.201 8.109 -1.911 1 98 38 ARG B O 1
ATOM 944 N N . ILE B 1 39 ? -1.717 7.984 -3.5 1 97.88 39 ILE B N 1
ATOM 945 C CA . ILE B 1 39 ? -2.256 6.75 -2.943 1 97.88 39 ILE B CA 1
ATOM 946 C C . ILE B 1 39 ? -2.004 5.594 -3.91 1 97.88 39 ILE B C 1
ATOM 948 O O . ILE B 1 39 ? -2.209 5.734 -5.117 1 97.88 39 ILE B O 1
ATOM 952 N N . GLY B 1 40 ? -1.499 4.516 -3.387 1 97.94 40 GLY B N 1
ATOM 953 C CA . GLY B 1 40 ? -1.307 3.271 -4.117 1 97.94 40 GLY B CA 1
ATOM 954 C C . GLY B 1 40 ? -1.812 2.055 -3.365 1 97.94 40 GLY B C 1
ATOM 955 O O . GLY B 1 40 ? -2.641 2.176 -2.461 1 97.94 40 GLY B O 1
ATOM 956 N N . LYS B 1 41 ? -1.422 0.928 -3.854 1 97.5 41 LYS B N 1
ATOM 957 C CA . LYS B 1 41 ? -1.823 -0.336 -3.242 1 97.5 41 LYS B CA 1
ATOM 958 C C . LYS B 1 41 ? -0.611 -1.111 -2.734 1 97.5 41 LYS B C 1
ATOM 960 O O . LYS B 1 41 ? 0.444 -1.112 -3.371 1 97.5 41 LYS B O 1
ATOM 965 N N . TYR B 1 42 ? -0.788 -1.603 -1.639 1 97.06 42 TYR B N 1
ATOM 966 C CA . TYR B 1 42 ? 0.13 -2.521 -0.974 1 97.06 42 TYR B CA 1
ATOM 967 C C . TYR B 1 42 ? -0.448 -3.93 -0.924 1 97.06 42 TYR B C 1
ATOM 969 O O . TYR B 1 42 ? -1.539 -4.141 -0.388 1 97.06 42 TYR B O 1
ATOM 977 N N . MET B 1 43 ? 0.203 -4.934 -1.513 1 98.44 43 MET B N 1
ATOM 978 C CA . MET B 1 43 ? -0.344 -6.289 -1.51 1 98.44 43 MET B CA 1
ATOM 979 C C . MET B 1 43 ? 0.704 -7.297 -1.054 1 98.44 43 MET B C 1
ATOM 981 O O . MET B 1 43 ? 1.831 -7.297 -1.551 1 98.44 43 MET B O 1
ATOM 985 N N . GLU B 1 44 ? 0.342 -8.125 -0.147 1 97.88 44 GLU B N 1
ATOM 986 C CA . GLU B 1 44 ? 1.159 -9.273 0.233 1 97.88 44 GLU B CA 1
ATOM 987 C C . GLU B 1 44 ? 0.668 -10.547 -0.445 1 97.88 44 GLU B C 1
ATOM 989 O O . GLU B 1 44 ? -0.517 -10.883 -0.369 1 97.88 44 GLU B O 1
ATOM 994 N N . VAL B 1 45 ? 1.56 -11.273 -1.062 1 98.5 45 VAL B N 1
ATOM 995 C CA . VAL B 1 45 ? 1.21 -12.484 -1.8 1 98.5 45 VAL B CA 1
ATOM 996 C C . VAL B 1 45 ? 2.088 -13.641 -1.336 1 98.5 45 VAL B C 1
ATOM 998 O O . VAL B 1 45 ? 3.316 -13.531 -1.327 1 98.5 45 VAL B O 1
ATOM 1001 N N . GLU B 1 46 ? 1.477 -14.664 -0.914 1 98.25 46 GLU B N 1
ATOM 1002 C CA . GLU B 1 46 ? 2.199 -15.891 -0.583 1 98.25 46 GLU B CA 1
ATOM 1003 C C . GLU B 1 46 ? 2.195 -16.859 -1.755 1 98.25 46 GLU B C 1
ATOM 1005 O O . GLU B 1 46 ? 1.132 -17.266 -2.236 1 98.25 46 GLU B O 1
ATOM 1010 N N . LEU B 1 47 ? 3.385 -17.297 -2.129 1 97.88 47 LEU B N 1
ATOM 1011 C CA . LEU B 1 47 ? 3.555 -18.125 -3.312 1 97.88 47 LEU B CA 1
ATOM 1012 C C . LEU B 1 47 ? 4.184 -19.469 -2.943 1 97.88 47 LEU B C 1
ATOM 1014 O O . LEU B 1 47 ? 5.227 -19.516 -2.287 1 97.88 47 LEU B O 1
ATOM 1018 N N . ASP B 1 48 ? 3.559 -20.531 -3.357 1 97.44 48 ASP B N 1
ATOM 1019 C CA . ASP B 1 48 ? 4.109 -21.859 -3.199 1 97.44 48 ASP B CA 1
ATOM 1020 C C . ASP B 1 48 ? 4.809 -22.328 -4.477 1 97.44 48 ASP B C 1
ATOM 1022 O O . ASP B 1 48 ? 4.23 -23.078 -5.273 1 97.44 48 ASP B O 1
ATOM 1026 N N . VAL B 1 49 ? 6.059 -21.906 -4.621 1 95.75 49 VAL B N 1
ATOM 1027 C CA . VAL B 1 49 ? 6.859 -22.281 -5.781 1 95.75 49 VAL B CA 1
ATOM 1028 C C . VAL B 1 49 ? 8.234 -22.766 -5.328 1 95.75 49 VAL B C 1
ATOM 1030 O O . VAL B 1 49 ? 8.617 -22.578 -4.168 1 95.75 49 VAL B O 1
ATOM 1033 N N . ALA B 1 50 ? 9.031 -23.281 -6.211 1 92.06 50 ALA B N 1
ATOM 1034 C CA . ALA B 1 50 ? 10.211 -24.062 -5.863 1 92.06 50 ALA B CA 1
ATOM 1035 C C . ALA B 1 50 ? 11.438 -23.156 -5.719 1 92.06 50 ALA B C 1
ATOM 1037 O O . ALA B 1 50 ? 12.375 -23.484 -4.984 1 92.06 50 ALA B O 1
ATOM 1038 N N . ASN B 1 51 ? 11.484 -22.109 -6.484 1 95.25 51 ASN B N 1
ATOM 1039 C CA . ASN B 1 51 ? 12.688 -21.281 -6.465 1 95.25 51 ASN B CA 1
ATOM 1040 C C . ASN B 1 51 ? 12.375 -19.812 -6.754 1 95.25 51 ASN B C 1
ATOM 1042 O O . ASN B 1 51 ? 11.266 -19.484 -7.188 1 95.25 51 ASN B O 1
ATOM 1046 N N . ARG B 1 52 ? 13.359 -18.969 -6.547 1 96.62 52 ARG B N 1
ATOM 1047 C CA . ARG B 1 52 ? 13.195 -17.516 -6.625 1 96.62 52 ARG B CA 1
ATOM 1048 C C . ARG B 1 52 ? 12.945 -17.078 -8.062 1 96.62 52 ARG B C 1
ATOM 1050 O O . ARG B 1 52 ? 12.141 -16.172 -8.305 1 96.62 52 ARG B O 1
ATOM 1057 N N . GLU B 1 53 ? 13.633 -17.672 -8.953 1 97 53 GLU B N 1
ATOM 1058 C CA . GLU B 1 53 ? 13.469 -17.312 -10.352 1 97 53 GLU B CA 1
ATOM 1059 C C . GLU B 1 53 ? 12.031 -17.516 -10.82 1 97 53 GLU B C 1
ATOM 1061 O O . GLU B 1 53 ? 11.445 -16.641 -11.461 1 97 53 GLU B O 1
ATOM 1066 N N . THR B 1 54 ? 11.523 -18.672 -10.508 1 97.12 54 THR B N 1
ATOM 1067 C CA . THR B 1 54 ? 10.133 -18.969 -10.852 1 97.12 54 THR B CA 1
ATOM 1068 C C . THR B 1 54 ? 9.188 -18 -10.148 1 97.12 54 THR B C 1
ATOM 1070 O O . THR B 1 54 ? 8.219 -17.516 -10.75 1 97.12 54 THR B O 1
ATOM 1073 N N . ALA B 1 55 ? 9.422 -17.703 -8.867 1 97.62 55 ALA B N 1
ATOM 1074 C CA . ALA B 1 55 ? 8.594 -16.766 -8.109 1 97.62 55 ALA B CA 1
ATOM 1075 C C . ALA B 1 55 ? 8.547 -15.398 -8.781 1 97.62 55 ALA B C 1
ATOM 1077 O O . ALA B 1 55 ? 7.477 -14.812 -8.93 1 97.62 55 ALA B O 1
ATOM 1078 N N . GLU B 1 56 ? 9.68 -14.906 -9.211 1 97.81 56 GLU B N 1
ATOM 1079 C CA . GLU B 1 56 ? 9.781 -13.609 -9.859 1 97.81 56 GLU B CA 1
ATOM 1080 C C . GLU B 1 56 ? 9.023 -13.586 -11.18 1 97.81 56 GLU B C 1
ATOM 1082 O O . GLU B 1 56 ? 8.344 -12.617 -11.5 1 97.81 56 GLU B O 1
ATOM 1087 N N . GLU B 1 57 ? 9.195 -14.664 -11.922 1 97.69 57 GLU B N 1
ATOM 1088 C CA . GLU B 1 57 ? 8.516 -14.766 -13.203 1 97.69 57 GLU B CA 1
ATOM 1089 C C . GLU B 1 57 ? 7 -14.773 -13.031 1 97.69 57 GLU B C 1
ATOM 1091 O O . GLU B 1 57 ? 6.285 -14.031 -13.703 1 97.69 57 GLU B O 1
ATOM 1096 N N . ARG B 1 58 ? 6.562 -15.586 -12.148 1 97.62 58 ARG B N 1
ATOM 1097 C CA . ARG B 1 58 ? 5.129 -15.703 -11.898 1 97.62 58 ARG B CA 1
ATOM 1098 C C . ARG B 1 58 ? 4.559 -14.398 -11.359 1 97.62 58 ARG B C 1
ATOM 1100 O O . ARG B 1 58 ? 3.496 -13.945 -11.805 1 97.62 58 ARG B O 1
ATOM 1107 N N . LEU B 1 59 ? 5.234 -13.812 -10.453 1 98.06 59 LEU B N 1
ATOM 1108 C CA . LEU B 1 59 ? 4.793 -12.547 -9.883 1 98.06 59 LEU B CA 1
ATOM 1109 C C . LEU B 1 59 ? 4.719 -11.461 -10.953 1 98.06 59 LEU B C 1
ATOM 1111 O O . LEU B 1 59 ? 3.789 -10.648 -10.953 1 98.06 59 LEU B O 1
ATOM 1115 N N . THR B 1 60 ? 5.672 -11.414 -11.852 1 98.31 60 THR B N 1
ATOM 1116 C CA . THR B 1 60 ? 5.66 -10.469 -12.961 1 98.31 60 THR B CA 1
ATOM 1117 C C . THR B 1 60 ? 4.418 -10.656 -13.828 1 98.31 60 THR B C 1
ATOM 1119 O O . THR B 1 60 ? 3.738 -9.688 -14.172 1 98.31 60 THR B O 1
ATOM 1122 N N . GLU B 1 61 ? 4.105 -11.883 -14.078 1 98.31 61 GLU B N 1
ATOM 1123 C CA . GLU B 1 61 ? 2.914 -12.18 -14.867 1 98.31 61 GLU B CA 1
ATOM 1124 C C . GLU B 1 61 ? 1.646 -11.75 -14.141 1 98.31 61 GLU B C 1
ATOM 1126 O O . GLU B 1 61 ? 0.733 -11.188 -14.75 1 98.31 61 GLU B O 1
ATOM 1131 N N . MET B 1 62 ? 1.592 -12.023 -12.859 1 98.5 62 MET B N 1
ATOM 1132 C CA . MET B 1 62 ? 0.438 -11.633 -12.055 1 98.5 62 MET B CA 1
ATOM 1133 C C . MET B 1 62 ? 0.231 -10.125 -12.094 1 98.5 62 MET B C 1
ATOM 1135 O O . MET B 1 62 ? -0.9 -9.648 -12.219 1 98.5 62 MET B O 1
ATOM 1139 N N . CYS B 1 63 ? 1.322 -9.375 -12.008 1 98.56 63 CYS B N 1
ATOM 1140 C CA . CYS B 1 63 ? 1.245 -7.914 -12.031 1 98.56 63 CYS B CA 1
ATOM 1141 C C . CYS B 1 63 ? 0.748 -7.414 -13.383 1 98.56 63 CYS B C 1
ATOM 1143 O O . CYS B 1 63 ? -0.132 -6.555 -13.445 1 98.56 63 CYS B O 1
ATOM 1145 N N . GLU B 1 64 ? 1.261 -8.008 -14.406 1 97.81 64 GLU B N 1
ATOM 1146 C CA . GLU B 1 64 ? 0.938 -7.555 -15.75 1 97.81 64 GLU B CA 1
ATOM 1147 C C . GLU B 1 64 ? -0.485 -7.945 -16.141 1 97.81 64 GLU B C 1
ATOM 1149 O O . GLU B 1 64 ? -1.15 -7.227 -16.891 1 97.81 64 GLU B O 1
ATOM 1154 N N . LYS B 1 65 ? -0.942 -8.977 -15.555 1 97.81 65 LYS B N 1
ATOM 1155 C CA . LYS B 1 65 ? -2.225 -9.516 -16 1 97.81 65 LYS B CA 1
ATOM 1156 C C . LYS B 1 65 ? -3.363 -9.039 -15.109 1 97.81 65 LYS B C 1
ATOM 1158 O O . LYS B 1 65 ? -4.508 -8.938 -15.555 1 97.81 65 LYS B O 1
ATOM 1163 N N . LEU B 1 66 ? -3.051 -8.766 -13.828 1 98.5 66 LEU B N 1
ATOM 1164 C CA . LEU B 1 66 ? -4.18 -8.508 -12.938 1 98.5 66 LEU B CA 1
ATOM 1165 C C . LEU B 1 66 ? -3.838 -7.426 -11.922 1 98.5 66 LEU B C 1
ATOM 1167 O O . LEU B 1 66 ? -4.598 -6.469 -11.75 1 98.5 66 LEU B O 1
ATOM 1171 N N . LEU B 1 67 ? -2.725 -7.492 -11.188 1 98.5 67 LEU B N 1
ATOM 1172 C CA . LEU B 1 67 ? -2.473 -6.738 -9.961 1 98.5 67 LEU B CA 1
ATOM 1173 C C . LEU B 1 67 ? -2.213 -5.266 -10.281 1 98.5 67 LEU B C 1
ATOM 1175 O O . LEU B 1 67 ? -2.43 -4.398 -9.43 1 98.5 67 LEU B O 1
ATOM 1179 N N . ALA B 1 68 ? -1.761 -4.949 -11.523 1 98.25 68 ALA B N 1
ATOM 1180 C CA . ALA B 1 68 ? -1.475 -3.568 -11.898 1 98.25 68 ALA B CA 1
ATOM 1181 C C . ALA B 1 68 ? -1.957 -3.273 -13.312 1 98.25 68 ALA B C 1
ATOM 1183 O O . ALA B 1 68 ? -1.831 -4.113 -14.211 1 98.25 68 ALA B O 1
ATOM 1184 N N . ASN B 1 69 ? -2.52 -2.166 -13.484 1 97.88 69 ASN B N 1
ATOM 1185 C CA . ASN B 1 69 ? -2.779 -1.65 -14.828 1 97.88 69 ASN B CA 1
ATOM 1186 C C . ASN B 1 69 ? -1.562 -0.929 -15.398 1 97.88 69 ASN B C 1
ATOM 1188 O O . ASN B 1 69 ? -1.39 0.272 -15.18 1 97.88 69 ASN B O 1
ATOM 1192 N N . THR B 1 70 ? -0.799 -1.594 -16.156 1 96.31 70 THR B N 1
ATOM 1193 C CA . THR B 1 70 ? 0.517 -1.127 -16.578 1 96.31 70 THR B CA 1
ATOM 1194 C C . THR B 1 70 ? 0.389 0.058 -17.531 1 96.31 70 THR B C 1
ATOM 1196 O O . THR B 1 70 ? 1.382 0.715 -17.844 1 96.31 70 THR B O 1
ATOM 1199 N N . VAL B 1 71 ? -0.782 0.349 -17.938 1 97.06 71 VAL B N 1
ATOM 1200 C CA . VAL B 1 71 ? -0.975 1.513 -18.797 1 97.06 71 VAL B CA 1
ATOM 1201 C C . VAL B 1 71 ? -0.903 2.789 -17.953 1 97.06 71 VAL B C 1
ATOM 1203 O O . VAL B 1 71 ? -0.231 3.75 -18.344 1 97.06 71 VAL B O 1
ATOM 1206 N N . ILE B 1 72 ? -1.52 2.787 -16.812 1 97.44 72 ILE B N 1
ATOM 1207 C CA . ILE B 1 72 ? -1.607 4.023 -16.047 1 97.44 72 ILE B CA 1
ATOM 1208 C C . ILE B 1 72 ? -0.929 3.834 -14.695 1 97.44 72 ILE B C 1
ATOM 1210 O O . ILE B 1 72 ? -0.84 4.773 -13.898 1 97.44 72 ILE B O 1
ATOM 1214 N N . GLU B 1 73 ? -0.471 2.613 -14.383 1 98.19 73 GLU B N 1
ATOM 1215 C CA . GLU B 1 73 ? 0.157 2.328 -13.094 1 98.19 73 GLU B CA 1
ATOM 1216 C C . GLU B 1 73 ? 1.57 1.783 -13.281 1 98.19 73 GLU B C 1
ATOM 1218 O O . GLU B 1 73 ? 1.894 1.224 -14.328 1 98.19 73 GLU B O 1
ATOM 1223 N N . ASP B 1 74 ? 2.314 2.006 -12.258 1 97.75 74 ASP B N 1
ATOM 1224 C CA . ASP B 1 74 ? 3.594 1.326 -12.078 1 97.75 74 ASP B CA 1
ATOM 1225 C C . ASP B 1 74 ? 3.525 0.32 -10.93 1 97.75 74 ASP B C 1
ATOM 1227 O O . ASP B 1 74 ? 2.676 0.436 -10.047 1 97.75 74 ASP B O 1
ATOM 1231 N N . TYR B 1 75 ? 4.391 -0.652 -11.031 1 98.31 75 TYR B N 1
ATOM 1232 C CA . TYR B 1 75 ? 4.465 -1.589 -9.922 1 98.31 75 TYR B CA 1
ATOM 1233 C C . TYR B 1 75 ? 5.91 -1.964 -9.617 1 98.31 75 TYR B C 1
ATOM 1235 O O . TYR B 1 75 ? 6.777 -1.879 -10.492 1 98.31 75 TYR B O 1
ATOM 1243 N N . ARG B 1 76 ? 6.188 -2.256 -8.422 1 97.56 76 ARG B N 1
ATOM 1244 C CA . ARG B 1 76 ? 7.422 -2.873 -7.938 1 97.56 76 ARG B CA 1
ATOM 1245 C C . ARG B 1 76 ? 7.125 -3.943 -6.895 1 97.56 76 ARG B C 1
ATOM 1247 O O . ARG B 1 76 ? 6.043 -3.957 -6.301 1 97.56 76 ARG B O 1
ATOM 1254 N N . PHE B 1 77 ? 8.031 -4.883 -6.785 1 98.25 77 PHE B N 1
ATOM 1255 C CA . PHE B 1 77 ? 7.781 -5.891 -5.762 1 98.25 77 PHE B CA 1
ATOM 1256 C C . PHE B 1 77 ? 9.086 -6.332 -5.109 1 98.25 77 PHE B C 1
ATOM 1258 O O . PHE B 1 77 ? 10.164 -6.145 -5.672 1 98.25 77 PHE B O 1
ATOM 1265 N N . GLU B 1 78 ? 8.93 -6.738 -3.891 1 97.38 78 GLU B N 1
ATOM 1266 C CA . GLU B 1 78 ? 9.969 -7.402 -3.109 1 97.38 78 GLU B CA 1
ATOM 1267 C C . GLU B 1 78 ? 9.625 -8.867 -2.857 1 97.38 78 GLU B C 1
ATOM 1269 O O . GLU B 1 78 ? 8.453 -9.211 -2.695 1 97.38 78 GLU B O 1
ATOM 1274 N N . LEU B 1 79 ? 10.711 -9.695 -2.875 1 97.5 79 LEU B N 1
ATOM 1275 C CA . LEU B 1 79 ? 10.523 -11.125 -2.686 1 97.5 79 LEU B CA 1
ATOM 1276 C C . LEU B 1 79 ? 11.43 -11.656 -1.577 1 97.5 79 LEU B C 1
ATOM 1278 O O . LEU B 1 79 ? 12.625 -11.352 -1.554 1 97.5 79 LEU B O 1
ATOM 1282 N N . VAL B 1 80 ? 10.82 -12.391 -0.682 1 95.88 80 VAL B N 1
ATOM 1283 C CA . VAL B 1 80 ? 11.586 -13.023 0.391 1 95.88 80 VAL B CA 1
ATOM 1284 C C . VAL B 1 80 ? 11.203 -14.5 0.495 1 95.88 80 VAL B C 1
ATOM 1286 O O . VAL B 1 80 ? 10.023 -14.852 0.398 1 95.88 80 VAL B O 1
ATOM 1289 N N . GLU B 1 81 ? 12.203 -15.344 0.65 1 94.5 81 GLU B N 1
ATOM 1290 C CA . GLU B 1 81 ? 11.922 -16.75 0.862 1 94.5 81 GLU B CA 1
ATOM 1291 C C . GLU B 1 81 ? 11.453 -17.016 2.291 1 94.5 81 GLU B C 1
ATOM 1293 O O . GLU B 1 81 ? 12.031 -16.484 3.244 1 94.5 81 GLU B O 1
ATOM 1298 N N . ALA B 1 82 ? 10.383 -17.656 2.33 1 83.75 82 ALA B N 1
ATOM 1299 C CA . ALA B 1 82 ? 9.859 -18 3.652 1 83.75 82 ALA B CA 1
ATOM 1300 C C . ALA B 1 82 ? 10 -19.484 3.932 1 83.75 82 ALA B C 1
ATOM 1302 O O . ALA B 1 82 ? 10.016 -20.297 3.006 1 83.75 82 ALA B O 1
#